Protein AF-A0AAD5QEY2-F1 (afdb_monomer)

Organism: Parelaphostrongylus tenuis (NCBI:txid148309)

Nearest PDB structures (foldseek):
  1vbb-assembly1_4  TM=2.334E-01  e=7.268E+00  Poliovirus type 3 (strains P3/LEON/37 AND P3/LEON 12A[1]B)
  1ov3-assembly1_B  TM=2.583E-01  e=6.782E+00  Homo sapiens

InterPro domains:
  IPR006202 Neurotransmitter-gated ion-channel ligand-binding domain [PF02931] (1-46)
  IPR036734 Neurotransmitter-gated ion-channel ligand-binding domain superfamily [G3DSA:2.70.170.10] (1-52)
  IPR036734 Neurotransmitter-gated ion-channel ligand-binding domain superfamily [SSF63712] (2-40)

Structure (mmCIF, N/CA/C/O backbone):
data_AF-A0AAD5QEY2-F1
#
_entry.id   AF-A0AAD5QEY2-F1
#
loop_
_atom_site.group_PDB
_atom_site.id
_atom_site.type_symbol
_atom_site.label_atom_id
_atom_site.label_alt_id
_atom_site.label_comp_id
_atom_site.label_asym_id
_atom_site.label_entity_id
_atom_site.label_seq_id
_atom_site.pdbx_PDB_ins_code
_atom_site.Cartn_x
_atom_site.Cartn_y
_atom_site.Cartn_z
_atom_site.occupancy
_atom_site.B_iso_or_equiv
_atom_site.auth_seq_id
_atom_site.auth_comp_id
_atom_site.auth_asym_id
_atom_site.auth_atom_id
_atom_site.pdbx_PDB_model_num
ATOM 1 N N . MET A 1 1 ? -6.429 -2.682 -10.514 1.00 91.12 1 MET A N 1
ATOM 2 C CA . MET A 1 1 ? -6.495 -2.401 -9.070 1.00 91.12 1 MET A CA 1
ATOM 3 C C . MET A 1 1 ? -6.889 -3.690 -8.391 1.00 91.12 1 MET A C 1
ATOM 5 O O . MET A 1 1 ? -7.820 -4.332 -8.868 1.00 91.12 1 MET A O 1
ATOM 9 N N . ASP A 1 2 ? -6.196 -4.045 -7.321 1.00 95.19 2 ASP A N 1
ATOM 10 C CA . ASP A 1 2 ? -6.517 -5.186 -6.468 1.00 95.19 2 ASP A CA 1
ATOM 11 C C . ASP A 1 2 ? -6.229 -4.855 -5.001 1.00 95.19 2 ASP A C 1
ATOM 13 O O . ASP A 1 2 ? -5.539 -3.884 -4.677 1.00 95.19 2 ASP A O 1
ATOM 17 N N . ILE A 1 3 ? -6.849 -5.633 -4.117 1.00 94.75 3 ILE A N 1
ATOM 18 C CA . ILE A 1 3 ? -6.771 -5.477 -2.668 1.00 94.75 3 ILE A CA 1
ATOM 19 C C . ILE A 1 3 ? -6.457 -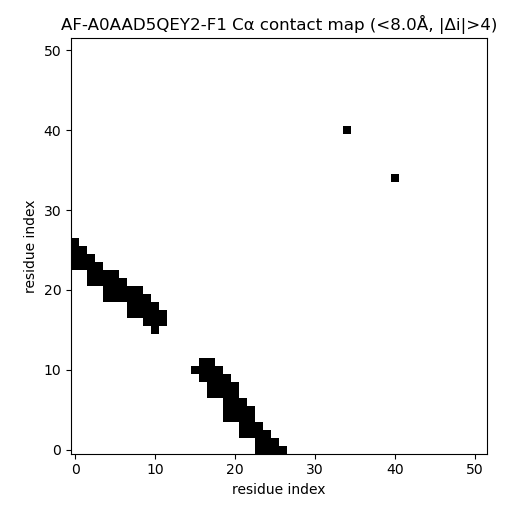6.846 -2.082 1.00 94.75 3 ILE A C 1
ATOM 21 O O . ILE A 1 3 ? -7.152 -7.822 -2.371 1.00 94.75 3 ILE A O 1
ATOM 25 N N . ILE A 1 4 ? -5.446 -6.902 -1.222 1.00 96.31 4 ILE A N 1
ATOM 26 C CA . ILE A 1 4 ? -5.089 -8.092 -0.452 1.00 96.31 4 ILE A CA 1
ATOM 27 C C . ILE A 1 4 ? -5.331 -7.786 1.020 1.00 96.31 4 ILE A C 1
ATOM 29 O O . ILE A 1 4 ? -4.764 -6.841 1.565 1.00 96.31 4 ILE A O 1
ATOM 33 N N . ILE A 1 5 ? -6.165 -8.591 1.673 1.00 94.44 5 ILE A N 1
ATOM 34 C CA . ILE A 1 5 ? -6.449 -8.441 3.101 1.00 94.44 5 ILE A CA 1
ATOM 35 C C . ILE A 1 5 ? -5.447 -9.281 3.889 1.00 94.44 5 ILE A C 1
ATOM 37 O O . ILE A 1 5 ? -5.355 -10.490 3.684 1.00 94.44 5 ILE A O 1
ATOM 41 N N . ALA A 1 6 ? -4.703 -8.633 4.782 1.00 94.69 6 ALA A N 1
ATOM 42 C CA . ALA A 1 6 ? -3.728 -9.285 5.646 1.00 94.69 6 ALA A CA 1
ATOM 43 C C . ALA A 1 6 ? -4.365 -9.767 6.958 1.00 94.69 6 ALA A C 1
ATOM 45 O O . ALA A 1 6 ? -4.106 -10.891 7.386 1.00 94.69 6 ALA A O 1
ATOM 46 N N . SER A 1 7 ? -5.215 -8.944 7.582 1.00 93.88 7 SER A N 1
ATOM 47 C CA . SER A 1 7 ? -5.914 -9.292 8.824 1.00 93.88 7 SER A CA 1
ATOM 48 C C . SER A 1 7 ? -7.225 -8.530 8.995 1.00 93.88 7 SER A C 1
ATOM 50 O O . SER A 1 7 ? -7.409 -7.427 8.475 1.00 93.88 7 SER A O 1
ATOM 52 N N . PHE A 1 8 ? -8.114 -9.134 9.780 1.00 91.81 8 PHE A N 1
ATOM 53 C CA . PHE A 1 8 ? -9.233 -8.468 10.435 1.00 91.81 8 PHE A CA 1
ATOM 54 C C . PHE A 1 8 ? -8.930 -8.486 11.933 1.00 91.81 8 PHE A C 1
ATOM 56 O O . PHE A 1 8 ? -8.738 -9.566 12.491 1.00 91.81 8 PHE A O 1
ATOM 63 N N . ASP A 1 9 ? -8.846 -7.316 12.560 1.00 87.69 9 ASP A N 1
ATOM 64 C CA . ASP A 1 9 ? -8.360 -7.189 13.935 1.00 87.69 9 ASP A CA 1
ATOM 65 C C . ASP A 1 9 ? -9.517 -6.944 14.913 1.00 87.69 9 ASP A C 1
ATOM 67 O O . ASP A 1 9 ? -10.132 -7.881 15.419 1.00 87.69 9 ASP A O 1
ATOM 71 N N . SER A 1 10 ? -9.840 -5.684 15.200 1.00 84.44 10 SER A N 1
ATOM 72 C CA . SER A 1 10 ? -10.908 -5.346 16.141 1.00 84.44 10 SER A CA 1
ATOM 73 C C . SER A 1 10 ? -12.262 -5.253 15.444 1.00 84.44 10 SER A C 1
ATOM 75 O O . SER A 1 10 ? -12.385 -4.541 14.447 1.00 84.44 10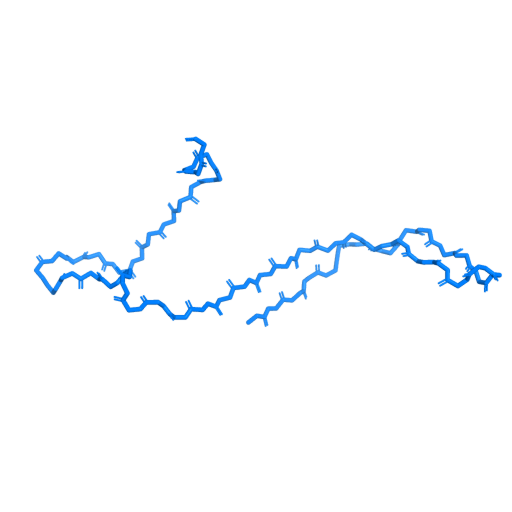 SER A O 1
ATOM 77 N N . ILE A 1 11 ? -13.278 -5.880 16.035 1.00 85.25 11 ILE A N 1
ATOM 78 C CA . ILE A 1 11 ? -14.685 -5.762 15.642 1.00 85.25 11 ILE A CA 1
ATOM 79 C C . ILE A 1 11 ? -15.465 -5.206 16.833 1.00 85.25 11 ILE A C 1
ATOM 81 O O . ILE A 1 11 ? -15.460 -5.806 17.907 1.00 85.25 11 ILE A O 1
ATOM 85 N N . SER A 1 12 ? -16.138 -4.072 16.655 1.00 88.12 12 SER A N 1
ATOM 86 C CA . SER A 1 12 ? -17.070 -3.521 17.639 1.00 88.12 12 SER A CA 1
ATOM 87 C C . SER A 1 12 ? -18.474 -3.504 17.051 1.00 88.12 12 SER A C 1
ATOM 89 O O . SER A 1 12 ? -18.840 -2.584 16.327 1.00 88.12 12 SER A O 1
ATOM 91 N N . GLU A 1 13 ? -19.281 -4.515 17.370 1.00 85.31 13 GLU A N 1
ATOM 92 C CA . GLU A 1 13 ? -20.649 -4.658 16.843 1.00 85.31 13 GLU A CA 1
ATOM 93 C C . GLU A 1 13 ? -21.583 -3.532 17.306 1.00 85.31 13 GLU A C 1
ATOM 95 O O . GLU A 1 13 ? -22.473 -3.117 16.569 1.00 85.31 13 GLU A O 1
ATOM 100 N N . VAL A 1 14 ? -21.354 -3.003 18.513 1.00 92.62 14 VAL A N 1
ATOM 101 C CA . VAL A 1 14 ? -22.164 -1.922 19.098 1.00 92.62 14 VAL A CA 1
ATOM 102 C C . VAL A 1 14 ? -21.897 -0.589 18.401 1.00 92.62 14 VAL A C 1
ATOM 104 O O . VAL A 1 14 ? -22.830 0.172 18.157 1.00 92.62 14 VAL A O 1
ATOM 107 N N . ASN A 1 15 ? -20.634 -0.318 18.061 1.00 91.69 15 ASN A N 1
ATOM 108 C CA . ASN A 1 15 ? -20.241 0.918 17.378 1.00 91.69 15 ASN A CA 1
ATOM 109 C C . ASN A 1 15 ? -20.237 0.770 15.849 1.00 91.69 15 ASN A C 1
ATOM 111 O O . ASN A 1 15 ? -20.167 1.768 15.144 1.00 91.69 15 ASN A O 1
ATOM 115 N N . MET A 1 16 ? -20.349 -0.466 15.350 1.00 90.94 16 MET A N 1
ATOM 116 C CA . MET A 1 16 ? -20.190 -0.851 13.945 1.00 90.94 16 MET A CA 1
ATOM 117 C C . MET A 1 16 ? -18.803 -0.522 13.361 1.00 90.94 16 MET A C 1
ATOM 119 O O . MET A 1 16 ? -18.681 -0.270 12.163 1.00 90.94 16 MET A O 1
ATOM 123 N N . ASP A 1 17 ? -17.758 -0.583 14.189 1.00 93.38 17 ASP A N 1
ATOM 124 C CA . ASP A 1 17 ? -16.379 -0.290 13.787 1.00 93.38 17 ASP A CA 1
ATOM 125 C C . ASP A 1 17 ? -15.569 -1.568 13.552 1.00 93.38 17 ASP A C 1
ATOM 127 O O . ASP A 1 17 ? -15.634 -2.520 14.337 1.00 93.38 17 ASP A O 1
ATOM 131 N N . TYR A 1 18 ? -14.755 -1.559 12.495 1.00 92.19 18 TYR A N 1
ATOM 132 C CA . TYR A 1 18 ? -13.894 -2.673 12.106 1.00 92.19 18 TYR A CA 1
ATOM 1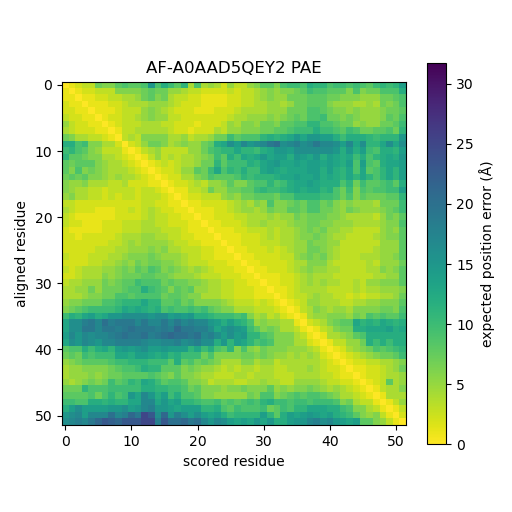33 C C . TYR A 1 18 ? -12.505 -2.154 11.746 1.00 92.19 18 TYR A C 1
ATOM 135 O O . TYR A 1 18 ? -12.373 -1.198 10.981 1.00 92.19 18 TYR A O 1
ATOM 143 N N . THR A 1 19 ? -11.470 -2.818 12.251 1.00 94.12 19 THR A N 1
ATOM 144 C CA . THR A 1 19 ? -10.084 -2.558 11.846 1.00 94.12 19 THR A CA 1
ATOM 145 C C . THR A 1 19 ? -9.626 -3.663 10.906 1.00 94.12 19 THR A C 1
ATOM 147 O O . THR A 1 19 ? -9.724 -4.846 11.239 1.00 94.12 19 THR A O 1
ATOM 150 N N . ILE A 1 20 ? -9.130 -3.272 9.731 1.00 94.75 20 ILE A N 1
ATOM 151 C CA . ILE A 1 20 ? -8.633 -4.181 8.696 1.00 94.75 20 ILE A CA 1
ATOM 152 C C . ILE A 1 20 ? -7.240 -3.721 8.285 1.00 94.75 20 ILE A C 1
ATOM 154 O O . ILE A 1 20 ? -7.038 -2.546 7.976 1.00 94.75 20 ILE A O 1
ATOM 158 N N . THR A 1 21 ? -6.304 -4.661 8.217 1.00 95.69 21 THR A N 1
ATOM 159 C CA . THR A 1 21 ? -4.992 -4.429 7.611 1.00 95.69 21 THR A CA 1
ATOM 160 C C . THR A 1 21 ? -5.014 -4.949 6.178 1.00 95.69 21 THR A C 1
ATOM 162 O O . THR A 1 21 ? -5.331 -6.117 5.940 1.00 95.69 21 THR A O 1
ATOM 165 N N . MET A 1 22 ? -4.682 -4.094 5.208 1.00 95.25 22 MET A N 1
ATOM 166 C CA . MET A 1 22 ? -4.735 -4.436 3.784 1.00 95.25 22 MET A CA 1
ATOM 167 C C . MET A 1 22 ? -3.578 -3.837 2.980 1.00 95.25 22 MET A C 1
ATOM 169 O O . MET A 1 22 ? -3.079 -2.757 3.295 1.00 95.25 22 MET A O 1
ATOM 173 N N . TYR A 1 23 ? -3.212 -4.523 1.900 1.00 95.94 23 TYR A N 1
ATOM 174 C CA . TYR A 1 23 ? -2.343 -4.019 0.842 1.00 95.94 23 TYR A CA 1
ATOM 175 C C . TYR A 1 23 ? -3.202 -3.611 -0.355 1.00 95.94 23 TYR A C 1
ATOM 177 O O . TYR A 1 23 ? -4.002 -4.405 -0.854 1.00 95.94 23 TYR A O 1
ATOM 185 N N . LEU A 1 24 ? -3.048 -2.365 -0.801 1.00 94.56 24 LEU A N 1
ATOM 186 C CA . LEU A 1 24 ? -3.761 -1.813 -1.949 1.00 94.56 24 LEU A CA 1
ATOM 187 C C . LEU A 1 24 ? -2.797 -1.668 -3.122 1.00 94.56 24 LEU A C 1
ATOM 189 O O . LEU A 1 24 ? -1.852 -0.882 -3.055 1.00 94.56 24 LEU A O 1
ATOM 193 N N . HIS A 1 25 ? -3.073 -2.371 -4.214 1.00 94.50 25 HIS A N 1
ATOM 194 C CA . HIS A 1 25 ? -2.322 -2.236 -5.453 1.00 94.50 25 HIS A CA 1
ATOM 195 C C . HIS A 1 25 ? -3.134 -1.441 -6.475 1.00 94.50 25 HIS A C 1
ATOM 197 O O . HIS A 1 25 ? -4.266 -1.783 -6.842 1.00 94.50 25 HIS A O 1
ATOM 203 N N . GLN A 1 26 ? -2.542 -0.354 -6.958 1.00 92.81 26 GLN A N 1
ATOM 204 C CA . GLN A 1 26 ? -3.136 0.500 -7.977 1.00 92.81 26 GLN A CA 1
ATOM 205 C C . GLN A 1 26 ? -2.318 0.404 -9.257 1.00 92.81 26 GLN A C 1
ATOM 207 O O . GLN A 1 26 ? -1.096 0.500 -9.236 1.00 92.81 26 GLN A O 1
ATOM 212 N N . TYR A 1 27 ? -3.020 0.241 -10.375 1.00 92.38 27 TYR A N 1
ATOM 213 C CA . TYR A 1 27 ? -2.426 0.258 -11.703 1.00 92.38 27 TYR A CA 1
ATOM 214 C C . TYR A 1 27 ? -3.192 1.276 -12.525 1.00 92.38 27 TYR A C 1
ATOM 216 O O . TYR A 1 27 ? -4.421 1.198 -12.614 1.00 92.38 27 TYR A O 1
ATOM 224 N N . TRP A 1 28 ? -2.467 2.217 -13.109 1.00 92.94 28 TRP A N 1
ATOM 225 C CA . TRP A 1 28 ? -2.991 3.144 -14.097 1.00 92.94 28 TRP A CA 1
ATOM 226 C C . TRP A 1 28 ? -1.982 3.255 -15.237 1.00 92.94 28 TRP A C 1
ATOM 228 O O . TRP A 1 28 ? -0.779 3.097 -15.035 1.00 92.94 28 TRP A O 1
ATOM 238 N N . THR A 1 29 ? -2.482 3.499 -16.444 1.00 90.69 29 THR A N 1
ATOM 239 C CA . THR A 1 29 ? -1.639 3.773 -17.608 1.00 90.69 29 THR A CA 1
ATOM 240 C C . THR A 1 29 ? -1.425 5.278 -17.698 1.00 90.69 29 THR A C 1
ATOM 242 O O . THR A 1 29 ? -2.395 6.031 -17.751 1.00 90.69 29 THR A O 1
ATOM 245 N N . ASP A 1 30 ? -0.168 5.717 -17.707 1.00 93.06 30 ASP A N 1
ATOM 246 C CA . ASP A 1 30 ? 0.214 7.120 -17.884 1.00 93.06 30 ASP A CA 1
ATOM 247 C C . ASP A 1 30 ? 1.128 7.244 -19.106 1.00 93.06 30 ASP A C 1
ATOM 249 O O . ASP A 1 30 ? 2.248 6.733 -19.111 1.00 93.06 30 ASP A O 1
ATOM 253 N N . GLU A 1 31 ? 0.657 7.926 -20.150 1.00 90.25 31 GLU A N 1
ATOM 254 C CA . GLU A 1 31 ? 1.407 8.114 -21.399 1.00 90.25 31 GLU A CA 1
ATOM 255 C C . GLU A 1 31 ? 2.707 8.900 -21.191 1.00 90.25 31 GLU A C 1
ATOM 257 O O . GLU A 1 31 ? 3.678 8.706 -21.925 1.00 90.25 31 GLU A O 1
ATOM 262 N N . ARG A 1 32 ? 2.764 9.751 -20.157 1.00 90.50 32 ARG A N 1
ATOM 263 C CA . ARG A 1 32 ? 3.950 10.556 -19.830 1.00 90.50 32 ARG A CA 1
ATOM 264 C C . ARG A 1 32 ? 5.100 9.707 -19.287 1.00 90.50 32 ARG A C 1
ATOM 266 O O . ARG A 1 32 ? 6.232 10.175 -19.289 1.00 90.50 32 ARG A O 1
ATOM 273 N N . LEU A 1 33 ? 4.814 8.488 -18.820 1.00 88.06 33 LEU A N 1
ATOM 274 C CA . LEU A 1 33 ? 5.801 7.522 -18.326 1.00 88.06 33 LEU A CA 1
ATOM 275 C C . LEU A 1 33 ? 6.232 6.507 -19.400 1.00 88.06 33 LEU A C 1
ATOM 277 O O . LEU A 1 33 ? 6.911 5.533 -19.080 1.00 88.06 33 LEU A O 1
ATOM 281 N N . SER A 1 34 ? 5.843 6.706 -20.663 1.00 86.69 34 SER A N 1
ATOM 282 C CA . SER A 1 34 ? 6.293 5.858 -21.769 1.00 86.69 34 SER A CA 1
ATOM 283 C C . SER A 1 34 ? 7.785 6.046 -22.061 1.00 86.69 34 SER A C 1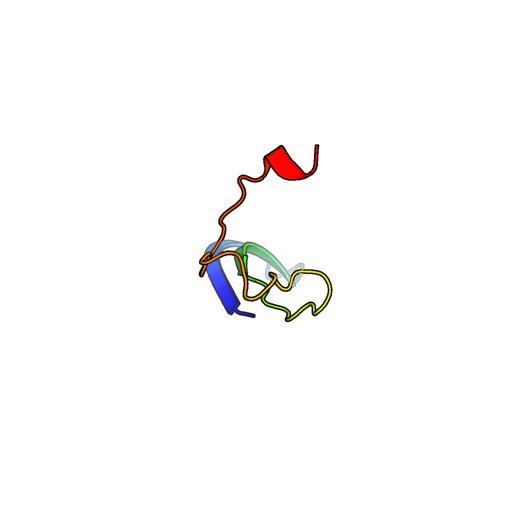
ATOM 285 O O . SER A 1 34 ? 8.348 7.132 -21.911 1.00 86.69 34 SER A O 1
ATOM 287 N N . TRP A 1 35 ? 8.441 4.967 -22.477 1.00 84.94 35 TRP A N 1
ATOM 288 C CA . TRP A 1 35 ? 9.840 4.994 -22.892 1.00 84.94 35 TRP A CA 1
ATOM 289 C C . TRP A 1 35 ? 9.978 5.154 -24.397 1.00 84.94 35 TRP A C 1
ATOM 291 O O . TRP A 1 35 ? 9.109 4.735 -25.164 1.00 84.94 35 TRP A O 1
ATOM 301 N N . SER A 1 36 ? 11.085 5.763 -24.823 1.00 82.25 36 SER A N 1
ATOM 302 C CA . SER A 1 36 ? 11.425 5.828 -26.237 1.00 82.25 36 SER A CA 1
ATOM 303 C C . SER A 1 36 ? 11.805 4.442 -26.751 1.00 82.25 36 SER A C 1
ATOM 305 O O . SER A 1 36 ? 12.491 3.674 -26.079 1.00 82.25 36 SER A O 1
ATOM 307 N N . SER A 1 37 ? 11.402 4.150 -27.986 1.00 78.56 37 SER A N 1
ATOM 308 C CA . SER A 1 37 ? 11.688 2.896 -28.695 1.00 78.56 37 SER A CA 1
ATOM 309 C C . SER A 1 37 ? 13.184 2.579 -28.811 1.00 78.56 37 SER A C 1
ATOM 311 O O . SER A 1 37 ? 13.559 1.442 -29.085 1.00 78.56 37 SER A O 1
ATOM 313 N N . ASP A 1 38 ? 14.029 3.595 -28.631 1.00 81.38 38 ASP A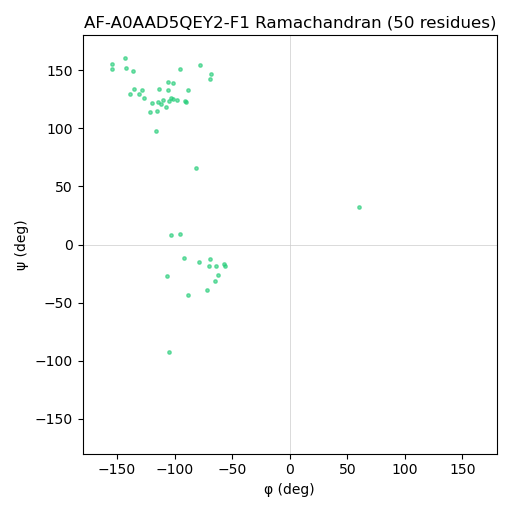 N 1
ATOM 314 C CA . ASP A 1 38 ? 15.482 3.517 -28.759 1.00 81.38 38 ASP A CA 1
ATOM 315 C C . ASP A 1 38 ? 16.160 2.905 -27.525 1.00 81.38 38 ASP A C 1
ATOM 317 O O . ASP A 1 38 ? 17.333 2.530 -27.595 1.00 81.38 38 ASP A O 1
ATOM 321 N N . VAL A 1 39 ? 15.449 2.797 -26.394 1.00 78.19 39 VAL A N 1
ATOM 322 C CA . VAL A 1 39 ? 15.988 2.222 -25.157 1.00 78.19 39 VAL A CA 1
ATOM 323 C C . VAL A 1 39 ? 15.224 0.936 -24.822 1.00 78.19 39 VAL A C 1
ATOM 325 O O . VAL A 1 39 ? 14.030 0.995 -24.535 1.00 78.19 39 VAL A O 1
ATOM 328 N N . PRO A 1 40 ? 15.883 -0.240 -24.836 1.00 79.00 40 PRO A N 1
ATOM 329 C CA . PRO A 1 40 ? 15.229 -1.528 -24.629 1.00 79.00 40 PRO A CA 1
ATOM 330 C C . PRO A 1 40 ? 15.027 -1.792 -23.135 1.00 79.00 40 PRO A C 1
ATOM 332 O O . PRO A 1 40 ? 15.655 -2.679 -22.555 1.00 79.00 40 PRO A O 1
ATOM 335 N N . ILE A 1 41 ? 14.185 -0.994 -22.491 1.00 82.19 41 I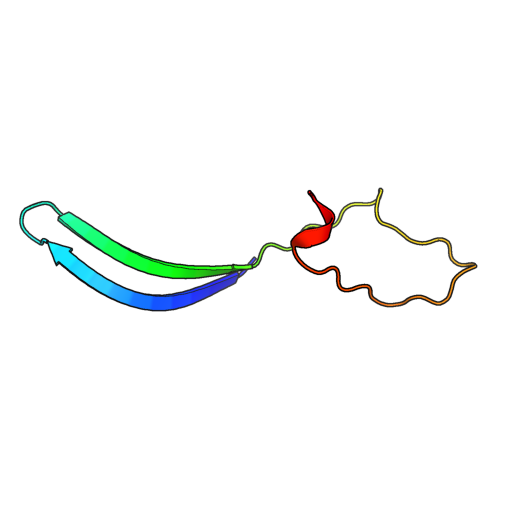LE A N 1
ATOM 336 C CA . ILE A 1 41 ? 13.750 -1.265 -21.128 1.00 82.19 41 ILE A CA 1
ATOM 337 C C . ILE A 1 41 ? 12.301 -1.765 -21.224 1.00 82.19 41 ILE A C 1
ATOM 339 O O . ILE A 1 41 ? 11.487 -1.193 -21.942 1.00 82.19 41 ILE A O 1
ATOM 343 N N . ASN A 1 42 ? 11.979 -2.860 -20.532 1.00 81.56 42 ASN A N 1
ATOM 344 C CA . ASN A 1 42 ? 10.634 -3.456 -20.553 1.00 81.56 42 ASN A CA 1
ATOM 345 C C . ASN A 1 42 ? 9.854 -3.206 -19.254 1.00 81.56 42 ASN A C 1
ATOM 347 O O . ASN A 1 42 ? 8.62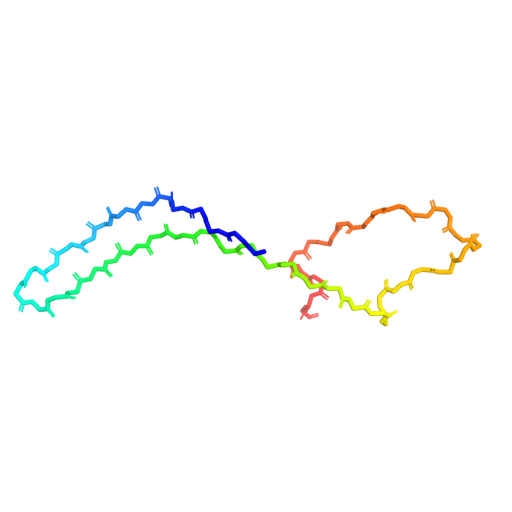8 -3.163 -19.268 1.00 81.56 42 ASN A O 1
ATOM 351 N N . GLU A 1 43 ? 10.564 -3.028 -18.138 1.00 85.00 43 GLU A N 1
ATOM 352 C CA . GLU A 1 43 ? 9.996 -2.749 -16.822 1.00 85.00 43 GLU A CA 1
ATOM 353 C C . GLU A 1 43 ? 11.006 -2.008 -15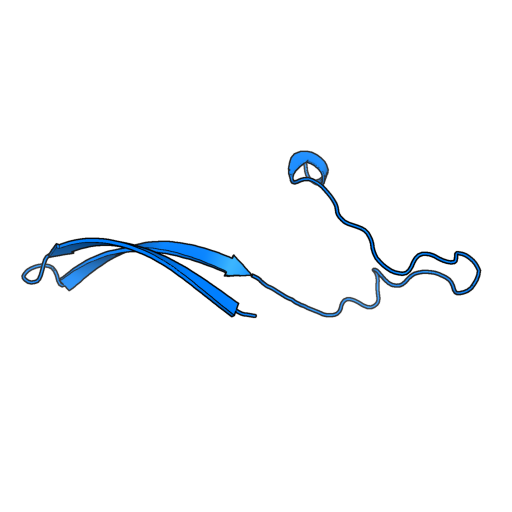.939 1.00 85.00 43 GLU A C 1
ATOM 355 O O . GLU A 1 43 ? 12.220 -2.145 -16.108 1.00 85.00 43 GLU A O 1
ATOM 360 N N . MET A 1 44 ? 10.509 -1.194 -15.006 1.00 86.19 44 MET A N 1
ATOM 361 C CA . MET A 1 44 ? 11.318 -0.502 -14.002 1.00 86.19 44 MET A CA 1
ATOM 362 C C . MET A 1 44 ? 10.598 -0.560 -12.663 1.00 86.19 44 MET A C 1
ATOM 364 O O . MET A 1 44 ? 9.427 -0.200 -12.559 1.00 86.19 44 MET A O 1
ATOM 368 N N . THR A 1 45 ? 11.316 -0.989 -11.629 1.00 89.75 45 THR A N 1
ATOM 369 C CA . THR A 1 45 ? 10.829 -1.014 -10.249 1.00 89.75 45 THR A CA 1
ATOM 370 C C . THR A 1 45 ? 11.577 0.036 -9.440 1.00 89.75 45 THR A C 1
ATOM 372 O O . THR A 1 45 ? 12.805 0.023 -9.392 1.00 89.75 45 THR A O 1
ATOM 375 N N . LEU A 1 46 ? 10.836 0.944 -8.804 1.00 88.81 46 LEU A N 1
ATOM 376 C CA . LEU A 1 46 ? 11.383 1.978 -7.926 1.00 88.81 46 LEU A CA 1
ATOM 377 C C . LEU A 1 46 ? 11.098 1.616 -6.464 1.00 88.81 46 LEU A C 1
ATOM 379 O O . LEU A 1 46 ? 10.017 1.123 -6.141 1.00 88.81 46 LEU A O 1
ATOM 383 N N . SER A 1 47 ? 12.067 1.853 -5.578 1.00 90.00 47 SER A N 1
ATOM 384 C CA . SER A 1 47 ? 11.863 1.761 -4.128 1.00 90.00 47 SER A CA 1
ATOM 385 C C . SER A 1 47 ? 11.137 3.004 -3.619 1.00 90.00 47 SER A C 1
ATOM 387 O O . SER A 1 47 ? 11.274 4.061 -4.221 1.00 90.00 47 SER A O 1
ATOM 389 N N . GLY A 1 48 ? 10.416 2.908 -2.495 1.00 82.81 48 GLY A N 1
ATOM 390 C CA . GLY A 1 48 ? 9.612 4.010 -1.931 1.00 82.81 48 GLY A CA 1
ATOM 391 C C . GLY A 1 48 ? 10.374 5.306 -1.614 1.00 82.81 48 GLY A C 1
ATOM 392 O O . GLY A 1 48 ? 9.761 6.360 -1.517 1.00 82.81 48 GLY A O 1
ATOM 393 N N . GLU A 1 49 ? 11.704 5.253 -1.539 1.00 87.94 49 GLU A N 1
ATOM 394 C CA . GLU A 1 49 ? 12.570 6.421 -1.329 1.00 87.94 49 GLU A CA 1
ATOM 395 C C . GLU A 1 49 ? 12.613 7.377 -2.536 1.00 87.94 49 GLU A C 1
ATOM 397 O O . GLU A 1 49 ? 13.101 8.495 -2.421 1.00 87.94 49 GLU A O 1
ATOM 402 N N . PHE A 1 50 ? 12.107 6.969 -3.706 1.00 78.69 50 PHE A N 1
ATOM 403 C CA . PHE A 1 50 ? 12.161 7.776 -4.931 1.00 78.69 50 PHE A CA 1
ATOM 404 C C . PHE A 1 50 ? 11.371 9.095 -4.875 1.00 78.69 50 PHE A C 1
ATOM 406 O O . PHE A 1 50 ? 11.588 9.964 -5.718 1.00 78.69 50 PHE A O 1
ATOM 413 N N . SER A 1 51 ? 10.426 9.227 -3.939 1.00 69.69 51 SER A N 1
ATOM 414 C CA . SER A 1 51 ? 9.542 10.391 -3.816 1.00 69.69 51 SER A CA 1
ATOM 415 C C . SER A 1 51 ? 9.935 11.355 -2.690 1.00 69.69 51 SER A C 1
ATOM 417 O O . SER A 1 51 ? 9.123 12.219 -2.352 1.00 69.69 51 SER A O 1
ATOM 419 N N . GLN A 1 52 ? 11.099 11.159 -2.058 1.00 55.28 52 GLN A N 1
ATOM 420 C CA . GLN A 1 52 ? 11.572 11.971 -0.931 1.00 55.28 52 GLN A CA 1
ATOM 421 C C . GLN A 1 52 ? 12.380 13.192 -1.386 1.00 55.28 52 GLN A C 1
ATOM 423 O O . GLN A 1 52 ? 13.140 13.077 -2.373 1.00 55.28 52 GLN A O 1
#

Solvent-accessible surface area (backbone atoms only — not comparable to full-atom values): 3789 Å² total; per-residue (Å²): 104,54,76,47,79,78,46,78,73,55,76,36,82,90,80,71,46,73,44,70,46,67,51,79,48,82,70,82,90,58,80,89,75,60,77,60,91,89,54,95,71,91,79,85,88,80,63,88,73,78,82,112

Secondary structure (DSSP, 8-state):
-EEEEEEEEEEETTTTEEEEEEEEE-----GGGPPPTTS--------GGGG-

Sequence (52 aa):
MDIIIASFDSISEVNMDYTITMYLHQYWTDERLSWSSDVPINEMTLSGEFSQ

pLDDT: mean 88.24, std 7.4, range [55.28, 96.31]

Mean predicted aligned error: 6.81 Å

Foldseek 3Di:
DDKDWPDWDDQDPPVRDTDTDIDDDDDDDDPVPDDDPVDPDDDDDDDPVPVD

Radius of gyration: 18.76 Å; Cα contacts (8 Å, |Δi|>4): 44; chains: 1; bounding 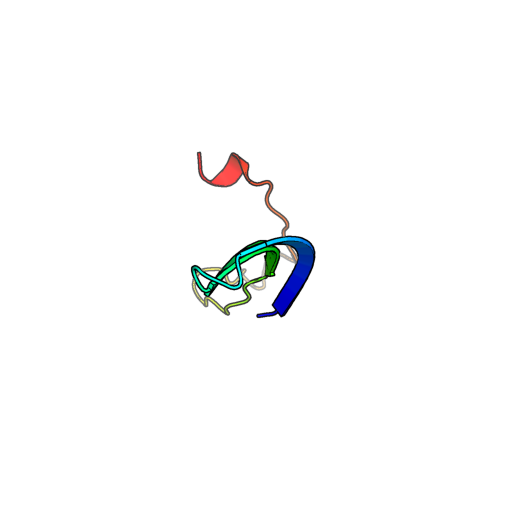box: 38×21×48 Å